Protein AF-A0A914G9T8-F1 (afdb_monomer)

Secondary structure (DSSP, 8-state):
---------B-SS----------------------------------HHHHHHT----SPP----HHHHHTSTTEEEEEEE--TT-SS-EEEEEETTSEEEEEEEEE-TTS-EEEEEEEEEE-B------

Solvent-accessible surface area (backbone atoms only — not comparable to full-atom values): 8904 Å² total; per-residue (Å²): 138,80,82,79,78,80,79,83,76,52,61,78,75,94,70,87,85,76,93,69,86,79,74,91,72,89,75,81,81,82,80,86,82,90,75,93,77,80,92,72,94,63,94,72,73,54,49,50,60,29,70,65,63,72,51,82,71,86,68,88,58,97,48,77,55,72,66,60,53,68,68,34,87,50,40,68,46,75,49,77,45,83,49,90,93,52,96,62,59,51,36,35,41,29,24,73,82,39,34,34,28,40,46,49,76,49,78,43,97,86,73,48,78,47,76,43,61,42,82,66,48,58,60,52,78,81,70,82,78,130

pLDDT: mean 70.08, std 25.5, range [26.89, 97.19]

Mean predicted aligned error: 13.64 Å

Foldseek 3Di:
DDDPPDQDWDLPDDDDDDDDDDDDDDDDDPDDDDDDDDDDPDPDALCLLCVQQVPPPPDGDPHDDPVVSQPDPQWPDKDWADDPPDPGIWIWTQGPQQWIWTWDWDQDPVRDIGIHTDTSGGTDGPPPDD

Structure (mmCIF, N/CA/C/O backbone):
data_AF-A0A914G9T8-F1
#
_entry.id   AF-A0A914G9T8-F1
#
loop_
_atom_site.group_PDB
_atom_site.id
_atom_site.type_symbol
_atom_site.label_atom_id
_atom_site.label_alt_id
_atom_site.label_comp_id
_atom_site.label_asym_id
_atom_site.label_entity_id
_atom_site.label_seq_id
_atom_site.pdbx_PDB_ins_code
_atom_site.Cartn_x
_atom_site.Cartn_y
_atom_site.Cartn_z
_atom_site.occupancy
_atom_site.B_iso_or_equiv
_atom_site.auth_seq_id
_atom_site.auth_comp_id
_atom_site.auth_asym_id
_atom_site.auth_atom_id
_atom_site.pdbx_PDB_model_num
ATOM 1 N N . MET A 1 1 ? -31.809 4.576 21.817 1.00 34.84 1 MET A N 1
ATOM 2 C CA . MET A 1 1 ? -30.609 5.430 21.787 1.00 34.84 1 MET A CA 1
ATOM 3 C C . MET A 1 1 ? -29.511 4.586 22.386 1.00 34.84 1 MET A C 1
ATOM 5 O O . MET A 1 1 ? -29.592 4.309 23.570 1.00 34.84 1 MET A O 1
ATOM 9 N N . ALA A 1 2 ? -28.644 4.023 21.549 1.00 34.41 2 ALA A N 1
ATOM 10 C CA . ALA A 1 2 ? -27.467 3.301 22.011 1.00 34.41 2 ALA A CA 1
ATOM 11 C C . ALA A 1 2 ? -26.293 4.258 21.827 1.00 34.41 2 ALA A C 1
ATOM 13 O O . ALA A 1 2 ? -26.093 4.760 20.718 1.00 34.41 2 ALA A O 1
ATOM 14 N N . ASP A 1 3 ? -25.630 4.569 22.934 1.00 33.78 3 ASP A N 1
ATOM 15 C CA . ASP A 1 3 ? -24.406 5.351 22.976 1.00 33.78 3 ASP A CA 1
ATOM 16 C C . ASP A 1 3 ? -23.347 4.648 22.123 1.00 33.78 3 ASP A C 1
ATOM 18 O O . ASP A 1 3 ? -23.099 3.451 22.266 1.00 33.78 3 ASP A O 1
ATOM 22 N N . VAL A 1 4 ? -22.788 5.379 21.161 1.00 32.81 4 VAL A N 1
ATOM 23 C CA . VAL A 1 4 ? -21.676 4.901 20.343 1.00 32.81 4 VAL A CA 1
ATOM 24 C C . VAL A 1 4 ? -20.439 5.059 21.214 1.00 32.81 4 VAL A C 1
ATOM 26 O O . VAL A 1 4 ? -19.898 6.157 21.316 1.00 32.81 4 VAL A O 1
ATOM 29 N N . GLU A 1 5 ? -20.055 3.994 21.916 1.00 34.38 5 GLU A N 1
ATOM 30 C CA . GLU A 1 5 ? -18.794 3.955 22.651 1.00 34.38 5 GLU A CA 1
ATOM 31 C C . GLU A 1 5 ? -17.645 4.163 21.658 1.00 34.38 5 GLU A C 1
ATOM 33 O O . GLU A 1 5 ? -17.466 3.425 20.686 1.00 34.38 5 GLU A O 1
ATOM 38 N N . GLU A 1 6 ? -16.914 5.248 21.875 1.00 33.12 6 GLU A N 1
ATOM 39 C CA . GLU A 1 6 ? -15.742 5.652 21.118 1.00 33.12 6 GLU A CA 1
ATOM 40 C C . GLU A 1 6 ? -14.619 4.637 21.384 1.00 33.12 6 GLU A C 1
ATOM 42 O O . GLU A 1 6 ? -13.954 4.670 22.417 1.00 33.12 6 GLU A O 1
ATOM 47 N N . ILE A 1 7 ? -14.433 3.677 20.472 1.00 33.31 7 ILE A N 1
ATOM 48 C CA . ILE A 1 7 ? -13.321 2.722 20.545 1.00 33.31 7 ILE A CA 1
ATOM 49 C C . ILE A 1 7 ? -12.048 3.450 20.098 1.00 33.31 7 ILE A C 1
ATOM 51 O O . ILE A 1 7 ? -11.796 3.618 18.904 1.00 33.31 7 ILE A O 1
ATOM 55 N N . CYS A 1 8 ? -11.231 3.874 21.062 1.00 27.53 8 CYS A N 1
ATOM 56 C CA . CYS A 1 8 ? -9.873 4.357 20.819 1.00 27.53 8 CYS A CA 1
ATOM 57 C C . CYS A 1 8 ? -8.977 3.187 20.377 1.00 27.53 8 CYS A C 1
ATOM 59 O O . CYS A 1 8 ? -8.480 2.426 21.205 1.00 27.53 8 CYS A O 1
ATOM 61 N N . ALA A 1 9 ? -8.760 3.032 19.069 1.00 27.94 9 ALA A N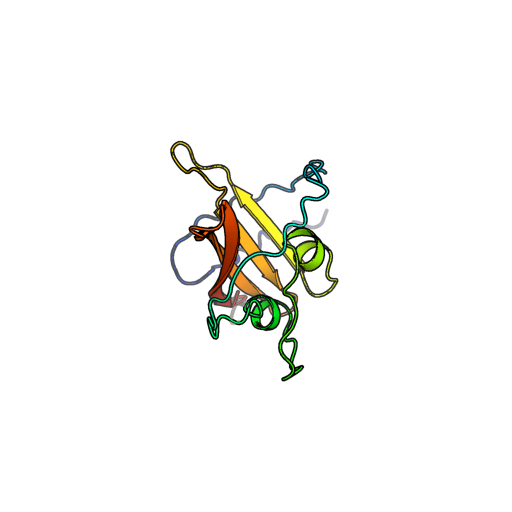 1
ATOM 62 C CA . ALA A 1 9 ? -7.708 2.162 18.549 1.00 27.94 9 ALA A CA 1
ATOM 63 C C . ALA A 1 9 ? -6.351 2.870 18.703 1.00 27.94 9 ALA A C 1
ATOM 65 O O . ALA A 1 9 ? -6.167 3.975 18.197 1.00 27.94 9 ALA A O 1
ATOM 66 N N . VAL A 1 10 ? -5.405 2.247 19.404 1.00 33.91 10 VAL A N 1
ATOM 67 C CA . VAL A 1 10 ? -4.029 2.744 19.532 1.00 33.91 10 VAL A CA 1
ATOM 68 C C . VAL A 1 10 ? -3.165 1.953 18.555 1.00 33.91 10 VAL A C 1
ATOM 70 O O . VAL A 1 10 ? -3.045 0.735 18.672 1.00 33.91 10 VAL A O 1
ATOM 73 N N . VAL A 1 11 ? -2.585 2.635 17.568 1.00 35.53 11 VAL A N 1
ATOM 74 C CA . VAL A 1 11 ? -1.420 2.112 16.847 1.00 35.53 11 VAL A CA 1
ATOM 75 C C . VAL A 1 11 ? -0.235 2.407 17.760 1.00 35.53 11 VAL A C 1
ATOM 77 O O . VAL A 1 11 ? 0.045 3.575 18.034 1.00 35.53 11 VAL A O 1
ATOM 80 N N . GLU A 1 12 ? 0.382 1.371 18.335 1.00 33.34 12 GLU A N 1
ATOM 81 C CA . GLU A 1 12 ? 1.626 1.561 19.079 1.00 33.34 12 GLU A CA 1
ATOM 82 C C . GLU A 1 12 ? 2.667 2.131 18.104 1.00 33.34 12 GLU A C 1
ATOM 84 O O . GLU A 1 12 ? 2.931 1.546 17.059 1.00 33.34 12 GLU A O 1
ATOM 89 N N . GLU A 1 13 ? 3.194 3.299 18.471 1.00 36.50 13 GLU A N 1
ATOM 90 C CA . GLU A 1 13 ? 4.039 4.234 17.713 1.00 36.50 13 GLU A CA 1
ATOM 91 C C . GLU A 1 13 ? 3.290 5.382 17.003 1.00 36.50 13 GLU A C 1
ATOM 93 O O . GLU A 1 13 ? 2.706 5.279 15.925 1.00 36.50 13 GLU A O 1
ATOM 98 N N . GLU A 1 14 ? 3.333 6.518 17.706 1.00 35.97 14 GLU A N 1
ATOM 99 C CA . GLU A 1 14 ? 2.766 7.838 17.440 1.00 35.97 14 GLU A CA 1
ATOM 100 C C . GLU A 1 14 ? 2.462 8.168 15.970 1.00 35.97 14 GLU A C 1
ATOM 102 O O . GLU A 1 14 ? 3.275 8.738 15.243 1.00 35.97 14 GLU A O 1
ATOM 107 N N . SER A 1 15 ? 1.218 7.946 15.542 1.00 32.47 15 SER A N 1
ATOM 108 C CA . SER A 1 15 ? 0.631 8.806 14.515 1.00 32.47 15 SER A CA 1
ATOM 109 C C . SER A 1 15 ? -0.888 8.942 14.640 1.00 32.47 15 SER A C 1
ATOM 111 O O . SER A 1 15 ? -1.665 7.997 14.624 1.00 32.47 15 SER A O 1
ATOM 113 N N . PHE A 1 16 ? -1.254 10.207 14.805 1.00 31.11 16 PHE A N 1
ATOM 114 C CA . PHE A 1 16 ? -2.558 10.848 14.880 1.00 31.11 16 PHE A CA 1
ATOM 115 C C . PHE A 1 16 ? -3.635 10.231 13.957 1.00 31.11 16 PHE A C 1
ATOM 117 O O . PHE A 1 16 ? -3.558 10.337 12.733 1.00 31.11 16 PHE A O 1
ATOM 124 N N . LEU A 1 17 ? -4.676 9.640 14.555 1.00 30.52 17 LEU A N 1
ATOM 125 C CA . LEU A 1 17 ? -5.905 9.234 13.867 1.00 30.52 17 LEU A CA 1
ATOM 126 C C . LEU A 1 17 ? -6.732 10.478 13.510 1.00 30.52 17 LEU A C 1
ATOM 128 O O . LEU A 1 17 ? -7.395 11.061 14.368 1.00 30.52 17 LEU A O 1
ATOM 132 N N . VAL A 1 18 ? -6.746 10.870 12.234 1.00 30.75 18 VAL A N 1
ATOM 133 C CA . VAL A 1 18 ? -7.827 11.711 11.699 1.00 30.75 18 VAL A CA 1
ATOM 134 C C . VAL A 1 18 ? -8.863 10.790 11.078 1.00 30.75 18 VAL A C 1
ATOM 136 O O . VAL A 1 18 ? -8.692 10.290 9.969 1.00 30.75 18 VAL A O 1
ATOM 139 N N . ASN A 1 19 ? -9.969 10.599 11.795 1.00 35.66 19 ASN A N 1
ATOM 140 C CA . ASN A 1 19 ? -11.199 10.067 11.226 1.00 35.66 19 ASN A CA 1
ATOM 141 C C . ASN A 1 19 ? -11.693 11.021 10.132 1.00 35.66 19 ASN A C 1
ATOM 143 O O . ASN A 1 19 ? -12.293 12.058 10.423 1.00 35.66 19 ASN A O 1
ATOM 147 N N . LYS A 1 20 ? -11.470 10.672 8.862 1.00 30.42 20 LYS A N 1
ATOM 148 C CA . LYS A 1 20 ? -12.253 11.235 7.764 1.00 30.42 20 LYS A CA 1
ATOM 149 C C . LYS A 1 20 ? -12.422 10.226 6.634 1.00 30.42 20 LYS A C 1
ATOM 151 O O . LYS A 1 20 ? -11.490 9.920 5.900 1.00 30.42 20 LYS A O 1
ATOM 156 N N . THR A 1 21 ? -13.654 9.743 6.513 1.00 32.59 21 THR A N 1
ATOM 157 C CA . THR A 1 21 ? -14.219 9.084 5.336 1.00 32.59 21 THR A CA 1
ATOM 158 C C . THR A 1 21 ? -13.868 9.883 4.082 1.00 32.59 21 THR A C 1
ATOM 160 O O . THR A 1 21 ? -14.233 11.057 3.990 1.00 32.59 21 THR A O 1
ATOM 163 N N . ILE A 1 22 ? -13.178 9.274 3.116 1.00 31.62 22 ILE A N 1
ATOM 164 C CA . ILE A 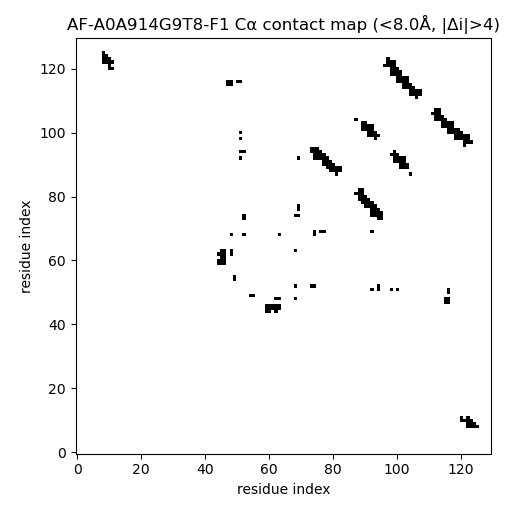1 22 ? -13.050 9.856 1.778 1.00 31.62 22 ILE A CA 1
ATOM 165 C C . ILE A 1 22 ? -14.210 9.327 0.935 1.00 31.62 22 ILE A C 1
ATOM 167 O O . ILE A 1 22 ? -14.249 8.166 0.530 1.00 31.62 22 ILE A O 1
ATOM 171 N N . GLU A 1 23 ? -15.181 10.214 0.717 1.00 31.44 23 GLU A N 1
ATOM 172 C CA . GLU A 1 23 ? -16.079 10.169 -0.431 1.00 31.44 23 GLU A CA 1
ATOM 173 C C . GLU A 1 23 ? -15.243 10.113 -1.716 1.00 31.44 23 GLU A C 1
ATOM 175 O O . GLU A 1 23 ? -14.252 10.829 -1.837 1.00 31.44 23 GLU A O 1
ATOM 180 N N . LYS A 1 24 ? -15.649 9.236 -2.644 1.00 33.62 24 LYS A N 1
ATOM 181 C CA . LYS A 1 24 ? -15.131 9.070 -4.012 1.00 33.62 24 LYS A CA 1
ATOM 182 C C . LYS A 1 24 ? -14.336 10.278 -4.529 1.00 33.62 24 LYS A C 1
ATOM 184 O O . LYS A 1 24 ? -14.928 11.288 -4.899 1.00 33.62 24 LYS A O 1
ATOM 189 N N . CYS A 1 25 ? -13.024 10.113 -4.661 1.00 26.89 25 CYS A N 1
ATOM 190 C CA . CYS A 1 25 ? -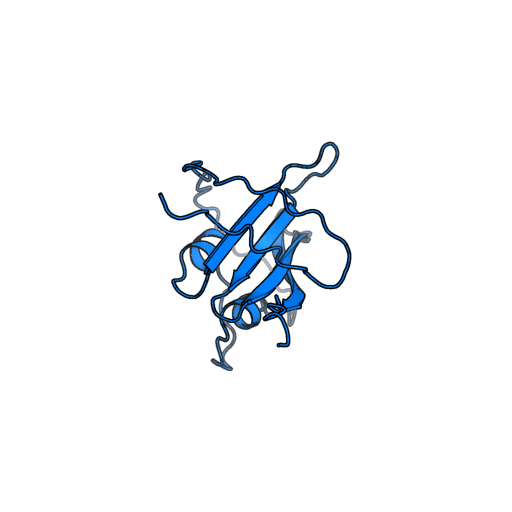12.215 10.959 -5.527 1.00 26.89 25 CYS A CA 1
ATOM 191 C C . CYS A 1 25 ? -11.725 10.110 -6.696 1.00 26.89 25 CYS A C 1
ATOM 193 O O . CYS A 1 25 ? -11.052 9.099 -6.500 1.00 26.89 25 CYS A O 1
ATOM 195 N N . ASP A 1 26 ? -12.114 10.524 -7.901 1.00 31.23 26 ASP A N 1
ATOM 196 C CA . ASP A 1 26 ? -11.678 9.956 -9.170 1.00 31.23 26 ASP A CA 1
ATOM 197 C C . ASP A 1 26 ? -10.149 10.051 -9.274 1.00 31.23 26 ASP A C 1
ATOM 199 O O . ASP A 1 26 ? -9.584 11.126 -9.484 1.00 31.23 26 ASP A O 1
ATOM 203 N N . ILE A 1 27 ? -9.462 8.922 -9.092 1.00 35.41 27 ILE A N 1
ATOM 204 C CA . ILE A 1 27 ? -8.020 8.838 -9.322 1.00 35.41 27 ILE A CA 1
ATOM 205 C C . ILE A 1 27 ? -7.820 8.708 -10.830 1.00 35.41 27 ILE A C 1
ATOM 207 O O . ILE A 1 27 ? -8.228 7.721 -11.447 1.00 35.41 27 ILE A O 1
ATOM 211 N N . LEU A 1 28 ? -7.214 9.744 -11.412 1.00 30.08 28 LEU A N 1
ATOM 212 C CA . LEU A 1 28 ? -6.834 9.829 -12.817 1.00 30.08 28 LEU A CA 1
ATOM 213 C C . LEU A 1 28 ? -6.114 8.547 -13.251 1.00 30.08 28 LEU A C 1
ATOM 215 O O . LEU A 1 28 ? -5.022 8.232 -12.782 1.00 30.08 28 LEU A O 1
ATOM 219 N N . SER A 1 29 ? -6.741 7.826 -14.177 1.00 36.38 29 SER A N 1
ATOM 220 C CA . SER A 1 29 ? -6.070 6.810 -14.978 1.00 36.38 29 SER A CA 1
ATOM 221 C C . SER A 1 29 ? -5.149 7.535 -15.953 1.00 36.38 29 SER A C 1
ATOM 223 O O . SER A 1 29 ? -5.631 8.184 -16.879 1.00 36.38 29 SER A O 1
ATOM 225 N N . SER A 1 30 ? -3.834 7.462 -15.760 1.00 35.97 30 SER A N 1
ATOM 226 C CA . SER A 1 30 ? -2.913 7.719 -16.867 1.00 35.97 30 SER A CA 1
ATOM 227 C C . SER A 1 30 ? -2.703 6.404 -17.609 1.00 35.97 30 SER A C 1
ATOM 229 O O . SER A 1 30 ? -1.909 5.555 -17.202 1.00 35.97 30 SER A O 1
ATOM 231 N N . GLU A 1 31 ? -3.476 6.232 -18.674 1.00 40.00 31 GLU A N 1
ATOM 232 C CA . GLU A 1 31 ? -3.288 5.191 -19.673 1.00 40.00 31 GLU A CA 1
ATOM 233 C C . GLU A 1 31 ? -1.977 5.423 -20.453 1.00 40.00 31 GLU A C 1
ATOM 235 O O . GLU A 1 31 ? -1.729 6.515 -20.956 1.00 40.00 31 GLU A O 1
ATOM 240 N N . ASN A 1 32 ? -1.194 4.346 -20.573 1.00 47.75 32 ASN A N 1
ATOM 241 C CA . ASN A 1 32 ? -0.193 4.014 -21.596 1.00 47.75 32 ASN A CA 1
ATOM 242 C C . ASN A 1 32 ? 0.982 4.967 -21.898 1.00 47.75 32 ASN A C 1
ATOM 244 O O . ASN A 1 32 ? 0.829 6.009 -22.524 1.00 47.75 32 ASN A O 1
ATOM 248 N N . ALA A 1 33 ? 2.195 4.432 -21.724 1.00 36.56 33 ALA A N 1
ATOM 249 C CA . ALA A 1 33 ? 3.225 4.477 -22.764 1.00 36.56 33 ALA A CA 1
ATOM 250 C C . ALA A 1 33 ? 4.153 3.264 -22.607 1.00 36.56 33 ALA A C 1
ATOM 252 O O . ALA A 1 33 ? 4.958 3.192 -21.681 1.00 36.56 33 ALA A O 1
ATOM 253 N N . GLY A 1 34 ? 4.002 2.285 -23.499 1.00 45.19 34 GLY A N 1
ATOM 254 C CA . GLY A 1 34 ? 5.043 1.295 -23.725 1.00 45.19 34 GLY A CA 1
ATOM 255 C C . GLY A 1 34 ? 6.217 1.947 -24.449 1.00 45.19 34 GLY A C 1
ATOM 256 O O . GLY A 1 34 ? 6.007 2.651 -25.432 1.00 45.19 34 GLY A O 1
ATOM 257 N N . THR A 1 35 ? 7.427 1.661 -23.985 1.00 38.09 35 THR A N 1
ATOM 258 C CA . THR A 1 35 ? 8.652 1.681 -24.788 1.00 38.09 35 THR A CA 1
ATOM 259 C C . THR A 1 35 ? 9.593 0.642 -24.199 1.00 38.09 35 THR A C 1
ATOM 261 O O . THR A 1 35 ? 10.008 0.738 -23.044 1.00 38.09 35 THR A O 1
ATOM 264 N N . GLU A 1 36 ? 9.843 -0.384 -25.000 1.00 67.00 36 GLU A N 1
ATOM 265 C CA . GLU A 1 36 ? 10.928 -1.342 -24.850 1.00 67.00 36 GLU A CA 1
ATOM 266 C C . GLU A 1 36 ? 12.249 -0.577 -24.977 1.00 67.00 36 GLU A C 1
ATOM 268 O O . GLU A 1 36 ? 12.465 0.035 -26.013 1.00 67.00 36 GLU A O 1
ATOM 273 N N . ASP A 1 37 ? 13.103 -0.590 -23.950 1.00 43.62 37 ASP A N 1
ATOM 274 C CA . ASP A 1 37 ? 14.528 -0.266 -24.080 1.00 43.62 37 ASP A CA 1
ATOM 275 C C . ASP A 1 37 ? 15.310 -0.775 -22.853 1.00 43.62 37 ASP A C 1
ATOM 277 O O . ASP A 1 37 ? 15.153 -0.277 -21.742 1.00 43.62 37 ASP A O 1
ATOM 281 N N . GLY A 1 38 ? 16.175 -1.768 -23.092 1.00 40.12 38 GLY A N 1
ATOM 282 C CA . GLY A 1 38 ? 17.499 -1.874 -22.465 1.00 40.12 38 GLY A CA 1
ATOM 283 C C . GLY A 1 38 ? 17.612 -2.350 -21.013 1.00 40.12 38 GLY A C 1
ATOM 284 O O . GLY A 1 38 ? 17.639 -1.541 -20.096 1.00 40.12 38 GLY A O 1
ATOM 285 N N . ASP A 1 39 ? 17.807 -3.664 -20.862 1.00 46.31 39 ASP A N 1
ATOM 286 C CA . ASP A 1 39 ? 18.684 -4.346 -19.889 1.00 46.31 39 ASP A CA 1
ATOM 287 C C . ASP A 1 39 ? 19.166 -3.525 -18.675 1.00 46.31 39 ASP A C 1
ATOM 289 O O . ASP A 1 39 ? 20.234 -2.909 -18.685 1.00 46.31 39 ASP A O 1
ATOM 293 N N . ILE A 1 40 ? 18.395 -3.609 -17.591 1.00 41.47 40 ILE A N 1
ATOM 294 C CA . ILE A 1 40 ? 18.963 -3.658 -16.249 1.00 41.47 40 ILE A CA 1
ATOM 295 C C . ILE A 1 40 ? 18.391 -4.922 -15.621 1.00 41.47 40 ILE A C 1
ATOM 297 O O . ILE A 1 40 ? 17.196 -5.017 -15.339 1.00 41.47 40 ILE A O 1
ATOM 301 N N . ASN A 1 41 ? 19.253 -5.923 -15.492 1.00 38.97 41 ASN A N 1
ATOM 302 C CA . ASN A 1 41 ? 19.044 -7.146 -14.732 1.00 38.97 41 ASN A CA 1
ATOM 303 C C . ASN A 1 41 ? 18.989 -6.790 -13.236 1.00 38.97 41 ASN A C 1
ATOM 305 O O . ASN A 1 41 ? 19.887 -7.099 -12.457 1.00 38.97 41 ASN A O 1
ATOM 309 N N . ASP A 1 42 ? 17.972 -6.026 -12.870 1.00 43.97 42 ASP A N 1
ATOM 310 C CA . ASP A 1 42 ? 17.713 -5.617 -11.512 1.00 43.97 42 ASP A CA 1
ATOM 311 C C . ASP A 1 42 ? 16.741 -6.637 -10.915 1.00 43.97 42 ASP A C 1
ATOM 313 O O . ASP A 1 42 ? 15.565 -6.675 -11.276 1.00 43.97 42 ASP A O 1
ATOM 317 N N . ASP A 1 43 ? 17.234 -7.453 -9.981 1.00 49.59 43 ASP A N 1
ATOM 318 C CA . ASP A 1 43 ? 16.485 -8.404 -9.139 1.00 49.59 43 ASP A CA 1
ATOM 319 C C . ASP A 1 43 ? 15.438 -7.711 -8.221 1.00 49.59 43 ASP A C 1
ATOM 321 O O . ASP A 1 43 ? 15.141 -8.160 -7.110 1.00 49.59 43 ASP A O 1
ATOM 325 N N . TYR A 1 44 ? 14.870 -6.575 -8.633 1.00 56.38 44 TYR A N 1
ATOM 326 C CA . TYR A 1 44 ? 13.804 -5.900 -7.912 1.00 56.38 44 TYR A CA 1
ATOM 327 C C . TYR A 1 44 ? 12.481 -6.613 -8.176 1.00 56.38 44 TYR A C 1
ATOM 329 O O . TYR A 1 44 ? 11.905 -6.550 -9.262 1.00 56.38 44 TYR A O 1
ATOM 337 N N . THR A 1 45 ? 11.959 -7.268 -7.143 1.00 61.41 45 THR A N 1
ATOM 338 C CA . THR A 1 45 ? 10.583 -7.760 -7.156 1.00 61.41 45 THR A CA 1
ATOM 339 C C . THR A 1 45 ? 9.638 -6.609 -6.814 1.00 61.41 45 THR A C 1
ATOM 341 O O . THR A 1 45 ? 9.814 -5.900 -5.823 1.00 61.41 45 THR A O 1
ATOM 344 N N . TYR A 1 46 ? 8.593 -6.422 -7.621 1.00 77.81 46 TYR A N 1
ATOM 345 C CA . TYR A 1 46 ? 7.525 -5.450 -7.352 1.00 77.81 46 TYR A CA 1
ATOM 346 C C . TYR A 1 46 ? 6.434 -6.046 -6.450 1.00 77.81 46 TYR A C 1
ATOM 348 O O . TYR A 1 46 ? 5.271 -5.661 -6.528 1.00 77.81 46 TYR A O 1
ATOM 356 N N . ASP A 1 47 ? 6.814 -6.993 -5.590 1.00 84.75 47 ASP A N 1
ATOM 357 C CA . ASP A 1 47 ? 5.917 -7.883 -4.848 1.00 84.75 47 ASP A CA 1
ATOM 358 C C . ASP A 1 47 ? 5.670 -7.438 -3.403 1.00 84.75 47 ASP A C 1
ATOM 360 O O . ASP A 1 47 ? 5.042 -8.158 -2.633 1.00 84.75 47 ASP A O 1
ATOM 364 N N . CYS A 1 48 ? 6.097 -6.234 -3.009 1.00 86.69 48 CYS A N 1
ATOM 365 C CA . CYS A 1 48 ? 5.853 -5.726 -1.651 1.00 86.69 48 CYS A CA 1
ATOM 366 C C . CYS A 1 48 ? 4.354 -5.654 -1.282 1.00 86.69 48 CYS A C 1
ATOM 368 O O . CYS A 1 48 ? 4.004 -5.705 -0.104 1.00 86.69 48 CYS A O 1
ATOM 370 N N . TRP A 1 49 ? 3.461 -5.614 -2.278 1.00 91.19 49 TRP A N 1
ATOM 371 C CA . TRP A 1 49 ? 2.012 -5.702 -2.089 1.00 91.19 49 TRP A CA 1
ATOM 372 C C . TRP A 1 49 ? 1.547 -7.070 -1.570 1.00 91.19 49 TRP A C 1
ATOM 374 O O . TRP A 1 49 ? 0.503 -7.143 -0.921 1.00 91.19 49 TRP A O 1
ATOM 384 N N . LYS A 1 50 ? 2.303 -8.149 -1.813 1.00 91.69 50 LYS A N 1
ATOM 385 C CA . LYS A 1 50 ? 1.958 -9.497 -1.340 1.00 91.69 50 LYS A CA 1
ATOM 386 C C . LYS A 1 50 ? 1.881 -9.550 0.178 1.00 91.69 50 LYS A C 1
ATOM 388 O O . LYS A 1 50 ? 0.963 -10.155 0.716 1.00 91.69 50 LYS A O 1
ATOM 393 N N . CYS A 1 51 ? 2.770 -8.828 0.861 1.00 90.69 51 CYS A N 1
ATOM 394 C CA . CYS A 1 51 ? 2.739 -8.698 2.315 1.00 90.69 51 CYS A CA 1
ATOM 395 C C . CYS A 1 51 ? 1.454 -8.024 2.806 1.00 90.69 51 CYS A C 1
ATOM 397 O O . CYS A 1 51 ? 0.893 -8.461 3.800 1.00 90.69 51 CYS A O 1
ATOM 399 N N . ILE A 1 52 ? 0.954 -7.003 2.101 1.00 93.12 52 ILE A N 1
ATOM 400 C CA . ILE A 1 52 ? -0.293 -6.312 2.474 1.00 93.12 52 ILE A CA 1
ATOM 401 C C . ILE A 1 52 ? -1.484 -7.279 2.393 1.00 93.12 52 ILE A C 1
ATOM 403 O O . ILE A 1 52 ? -2.381 -7.251 3.236 1.00 93.12 52 ILE A O 1
ATOM 407 N N . LEU A 1 53 ? -1.491 -8.128 1.363 1.00 95.88 53 LEU A N 1
ATOM 408 C CA . LEU A 1 53 ? -2.613 -8.996 1.014 1.00 95.88 53 LEU A CA 1
ATOM 409 C C . LEU A 1 53 ? -2.486 -10.438 1.539 1.00 95.88 53 LEU A C 1
ATOM 411 O O . LEU A 1 53 ? -3.383 -11.241 1.272 1.00 95.88 53 LEU A O 1
ATOM 415 N N . HIS A 1 54 ? -1.398 -10.762 2.247 1.00 94.69 54 HIS A N 1
ATOM 416 C CA . HIS A 1 54 ? -0.998 -12.133 2.615 1.00 94.69 54 HIS A CA 1
ATOM 417 C C . HIS A 1 54 ? -1.092 -13.072 1.403 1.00 94.69 54 HIS A C 1
ATOM 419 O O . HIS A 1 54 ? -1.792 -14.083 1.415 1.00 94.69 54 HIS A O 1
ATOM 425 N N . ASP A 1 55 ? -0.474 -12.659 0.297 1.00 92.62 55 ASP A N 1
ATOM 426 C CA . ASP A 1 55 ? -0.392 -13.464 -0.920 1.00 92.62 55 ASP A CA 1
ATOM 427 C C . ASP A 1 55 ? 0.860 -14.349 -0.864 1.00 92.62 55 ASP A C 1
ATOM 429 O O . ASP A 1 55 ? 1.985 -13.869 -1.016 1.00 92.62 55 ASP A O 1
ATOM 433 N N . ASP A 1 56 ? 0.645 -15.639 -0.612 1.00 90.00 56 ASP A N 1
ATOM 434 C CA . ASP A 1 56 ? 1.707 -16.634 -0.441 1.00 90.00 56 ASP A CA 1
ATOM 435 C C . ASP A 1 56 ? 2.217 -17.216 -1.774 1.00 90.00 56 ASP A C 1
ATOM 437 O O . ASP A 1 56 ? 3.000 -18.170 -1.757 1.00 90.00 56 ASP A O 1
ATOM 441 N N . ASP A 1 57 ? 1.786 -16.697 -2.936 1.00 88.69 57 ASP A N 1
ATOM 442 C CA . ASP A 1 57 ? 2.299 -17.166 -4.226 1.00 88.69 57 ASP A CA 1
ATOM 443 C C . ASP A 1 57 ? 3.810 -16.868 -4.335 1.00 88.69 57 ASP A C 1
ATOM 445 O O . ASP A 1 57 ? 4.221 -15.697 -4.385 1.00 88.69 57 ASP A O 1
ATOM 449 N N . PRO A 1 58 ? 4.670 -17.904 -4.404 1.00 81.44 58 PRO A N 1
ATOM 450 C CA . PRO A 1 58 ? 6.113 -17.713 -4.473 1.00 81.44 58 PRO A CA 1
ATOM 451 C C . PRO A 1 58 ? 6.578 -17.194 -5.840 1.00 81.44 58 PRO A C 1
ATOM 453 O O . PRO A 1 58 ? 7.741 -16.816 -5.979 1.00 81.44 58 PRO A O 1
ATOM 456 N N . ASN A 1 59 ? 5.715 -17.191 -6.861 1.00 84.25 59 ASN A N 1
ATOM 457 C CA . ASN A 1 59 ? 6.082 -16.753 -8.201 1.00 84.25 59 ASN A CA 1
ATOM 458 C C . ASN A 1 59 ? 6.136 -15.219 -8.277 1.00 84.25 59 ASN A C 1
ATOM 460 O O . ASN A 1 59 ? 5.165 -14.566 -7.885 1.00 84.25 59 ASN A O 1
ATOM 464 N N . PRO A 1 60 ? 7.218 -14.624 -8.811 1.00 80.56 60 PRO A N 1
ATOM 465 C CA . PRO A 1 60 ? 7.302 -13.181 -9.013 1.00 80.56 60 PRO A CA 1
ATOM 466 C C . PRO A 1 60 ? 6.123 -12.655 -9.836 1.00 80.56 60 PRO A C 1
ATOM 468 O O . PRO A 1 60 ? 5.777 -13.240 -10.865 1.00 80.56 60 PRO A O 1
ATOM 471 N N . SER A 1 61 ? 5.515 -11.548 -9.408 1.00 81.50 61 SER A N 1
ATOM 472 C CA . SER A 1 61 ? 4.476 -10.881 -10.198 1.00 81.50 61 SER A CA 1
ATOM 473 C C . SER A 1 61 ? 5.036 -9.716 -11.016 1.00 81.50 61 SER A C 1
ATOM 475 O O . SER A 1 61 ? 6.133 -9.215 -10.774 1.00 81.50 61 SER A O 1
ATOM 477 N N . THR A 1 62 ? 4.239 -9.217 -11.962 1.00 80.06 62 THR A N 1
ATOM 478 C CA . THR A 1 62 ? 4.514 -7.961 -12.681 1.00 80.06 62 THR A CA 1
ATOM 479 C C . THR A 1 62 ? 4.242 -6.707 -11.834 1.00 80.06 62 THR A C 1
ATOM 481 O O . THR A 1 62 ? 4.278 -5.594 -12.356 1.00 80.06 62 THR A O 1
ATOM 484 N N . GLY A 1 63 ? 3.951 -6.874 -10.541 1.00 85.12 63 GLY A N 1
ATOM 485 C CA . GLY A 1 63 ? 3.446 -5.835 -9.652 1.00 85.12 63 GLY A CA 1
ATOM 486 C C . GLY A 1 63 ? 1.927 -5.673 -9.735 1.00 85.12 63 GLY A C 1
ATOM 487 O O . GLY A 1 63 ? 1.259 -6.256 -10.590 1.00 85.12 63 GLY A O 1
ATOM 488 N N . ARG A 1 64 ? 1.388 -4.856 -8.827 1.00 89.56 64 ARG A N 1
ATOM 489 C CA . ARG A 1 64 ? -0.000 -4.378 -8.839 1.00 89.56 64 ARG A CA 1
ATOM 490 C C . ARG A 1 64 ? -0.020 -2.869 -8.659 1.00 89.56 64 ARG A C 1
ATOM 492 O O . ARG A 1 64 ? 0.810 -2.311 -7.940 1.00 89.56 64 ARG A O 1
ATOM 499 N N . SER A 1 65 ? -0.977 -2.210 -9.295 1.00 90.38 65 SER A N 1
ATOM 500 C CA . SER A 1 65 ? -1.250 -0.799 -9.055 1.00 90.38 65 SER A CA 1
ATOM 501 C C . SER A 1 65 ? -1.857 -0.588 -7.666 1.00 90.38 65 SER A C 1
ATOM 503 O O . SER A 1 65 ? -2.513 -1.464 -7.101 1.00 90.38 65 SER A O 1
ATOM 505 N N . ILE A 1 66 ? -1.691 0.619 -7.123 1.00 90.06 66 ILE A N 1
ATOM 506 C CA . ILE A 1 66 ? -2.293 1.002 -5.837 1.00 90.06 66 ILE A CA 1
ATOM 507 C C . ILE A 1 66 ? -3.818 0.881 -5.880 1.00 90.06 66 ILE A C 1
ATOM 509 O O . ILE A 1 66 ? -4.416 0.457 -4.897 1.00 90.06 66 ILE A O 1
ATOM 513 N N . ASN A 1 67 ? -4.441 1.189 -7.021 1.00 89.25 67 ASN A N 1
ATOM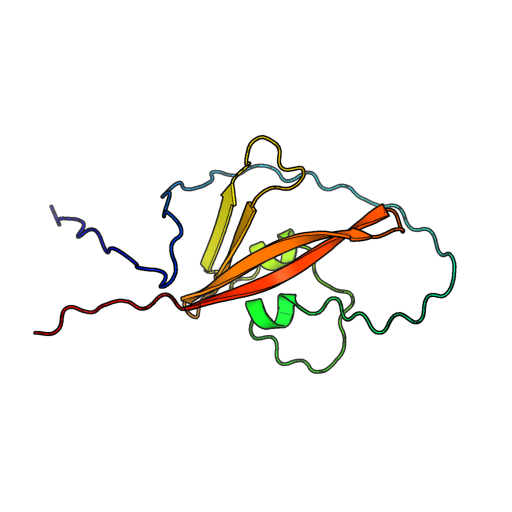 514 C CA . ASN A 1 67 ? -5.887 1.061 -7.195 1.00 89.25 67 ASN A CA 1
ATOM 515 C C . ASN A 1 67 ? -6.347 -0.402 -7.135 1.00 89.25 67 ASN A C 1
ATOM 517 O O . ASN A 1 67 ? -7.367 -0.689 -6.517 1.00 89.25 67 ASN A O 1
ATOM 521 N N . GLU A 1 68 ? -5.594 -1.329 -7.734 1.00 91.38 68 GLU A N 1
ATOM 522 C CA . GLU A 1 68 ? -5.893 -2.765 -7.645 1.00 91.38 68 GLU A CA 1
ATOM 523 C C . GLU A 1 68 ? -5.743 -3.288 -6.219 1.00 91.38 68 GLU A C 1
ATOM 525 O O . GLU A 1 68 ? -6.559 -4.092 -5.777 1.00 91.38 68 GLU A O 1
ATOM 530 N N . ILE A 1 69 ? -4.729 -2.817 -5.488 1.00 92.69 69 ILE A N 1
ATOM 531 C CA . ILE A 1 69 ? -4.546 -3.168 -4.076 1.00 92.69 69 ILE A CA 1
ATOM 532 C C . ILE A 1 69 ? -5.710 -2.606 -3.257 1.00 92.69 69 ILE A C 1
ATOM 534 O O . ILE A 1 69 ? -6.350 -3.354 -2.532 1.00 92.69 69 ILE A O 1
ATOM 538 N N . ALA A 1 70 ? -6.042 -1.322 -3.415 1.00 92.56 70 ALA A N 1
ATOM 539 C CA . ALA A 1 70 ? -7.117 -0.661 -2.676 1.00 92.56 70 ALA A CA 1
ATOM 540 C C . ALA A 1 70 ? -8.508 -1.254 -2.937 1.00 92.56 70 ALA A C 1
ATOM 542 O O . ALA A 1 70 ? -9.369 -1.196 -2.061 1.00 92.56 70 ALA A O 1
ATOM 543 N N . ALA A 1 71 ? -8.731 -1.809 -4.129 1.00 92.81 71 ALA A N 1
ATOM 544 C CA . ALA A 1 71 ? -9.971 -2.485 -4.492 1.00 92.81 71 ALA A CA 1
ATOM 545 C C . ALA A 1 71 ? -10.023 -3.960 -4.045 1.00 92.81 71 ALA A C 1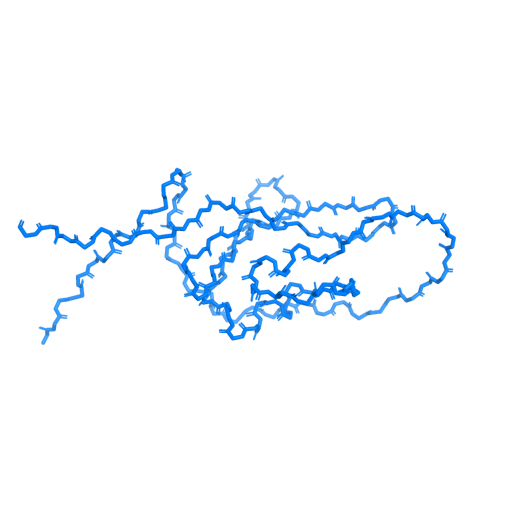
ATOM 547 O O . ALA A 1 71 ? -11.074 -4.592 -4.178 1.00 92.81 71 ALA A O 1
ATOM 548 N N . ASP A 1 72 ? -8.921 -4.529 -3.544 1.00 96.75 72 ASP A N 1
ATOM 549 C CA . ASP A 1 72 ? -8.890 -5.909 -3.062 1.00 96.75 72 ASP A CA 1
ATOM 550 C C . ASP A 1 72 ? -9.743 -6.043 -1.792 1.00 96.75 72 ASP A C 1
ATOM 552 O O . ASP A 1 72 ? -9.635 -5.252 -0.857 1.00 96.75 72 ASP A O 1
ATOM 556 N N . TYR A 1 73 ? -10.589 -7.075 -1.733 1.00 95.94 73 TYR A N 1
ATOM 557 C CA . TYR A 1 73 ? -11.498 -7.305 -0.605 1.00 95.94 73 TYR A CA 1
ATOM 558 C C . TYR A 1 73 ? -10.769 -7.535 0.730 1.00 95.94 73 TYR A C 1
ATOM 560 O O . TYR A 1 73 ? -11.394 -7.456 1.787 1.00 95.94 73 TYR A O 1
ATOM 568 N N . ARG A 1 74 ? -9.464 -7.846 0.692 1.00 97.19 74 ARG A N 1
ATOM 569 C CA . ARG A 1 74 ? -8.601 -7.997 1.872 1.00 97.19 74 ARG A CA 1
ATOM 570 C C . ARG A 1 74 ? -8.126 -6.663 2.442 1.00 97.19 74 ARG A C 1
ATOM 572 O O . ARG A 1 74 ? -7.562 -6.644 3.536 1.00 97.19 74 ARG A O 1
ATOM 579 N N . ILE A 1 75 ? -8.368 -5.554 1.748 1.00 96.25 75 ILE A N 1
ATOM 580 C CA . ILE A 1 75 ? -8.165 -4.212 2.281 1.00 96.25 75 ILE A CA 1
ATOM 581 C C . ILE A 1 75 ? -9.414 -3.782 3.039 1.00 96.25 75 ILE A C 1
ATOM 583 O O . ILE A 1 75 ? -10.510 -3.682 2.494 1.00 96.25 75 ILE A O 1
ATOM 587 N N . ARG A 1 76 ? -9.228 -3.502 4.328 1.00 95.06 76 ARG A N 1
ATOM 588 C CA . ARG A 1 76 ? -10.274 -2.966 5.198 1.00 95.06 76 ARG A CA 1
ATOM 589 C C . ARG A 1 76 ? -10.455 -1.468 4.983 1.00 95.06 76 ARG A C 1
ATOM 591 O O . ARG A 1 76 ? -11.574 -0.968 5.045 1.00 95.06 76 ARG A O 1
ATOM 598 N N . GLY A 1 77 ? -9.354 -0.752 4.772 1.00 92.00 77 GLY A N 1
ATOM 599 C CA . GLY A 1 77 ? -9.375 0.691 4.597 1.00 92.00 77 GLY A CA 1
ATOM 600 C C . GLY A 1 77 ? -8.067 1.244 4.054 1.00 92.00 77 GLY A C 1
ATOM 601 O O . GLY A 1 77 ? -7.017 0.604 4.112 1.00 92.00 77 GLY A O 1
ATOM 602 N N . MET A 1 78 ? -8.160 2.462 3.534 1.00 93.12 78 MET A N 1
ATOM 603 C CA . MET A 1 78 ? -7.041 3.225 3.004 1.00 93.12 78 MET A CA 1
ATOM 604 C C . MET A 1 78 ? -7.149 4.662 3.509 1.00 93.12 78 MET A C 1
ATOM 606 O O . MET A 1 78 ? -8.219 5.269 3.429 1.00 93.12 78 MET A O 1
ATOM 610 N N . PHE A 1 79 ? -6.042 5.207 4.000 1.00 92.38 79 PHE A N 1
ATOM 611 C CA . PHE A 1 79 ? -5.942 6.590 4.448 1.00 92.38 79 PHE A CA 1
ATOM 612 C C . PHE A 1 79 ? -4.989 7.346 3.539 1.00 92.38 79 PHE A C 1
ATOM 614 O O . PHE A 1 79 ? -3.889 6.873 3.263 1.00 92.38 79 PHE A O 1
ATOM 621 N N . MET A 1 80 ? -5.406 8.526 3.090 1.00 91.62 80 MET A N 1
ATOM 622 C CA . MET A 1 80 ? -4.602 9.393 2.240 1.00 91.62 80 MET A CA 1
ATOM 623 C C . MET A 1 80 ? -4.575 10.800 2.827 1.00 91.62 80 MET A C 1
ATOM 625 O O . MET A 1 80 ? -5.624 11.366 3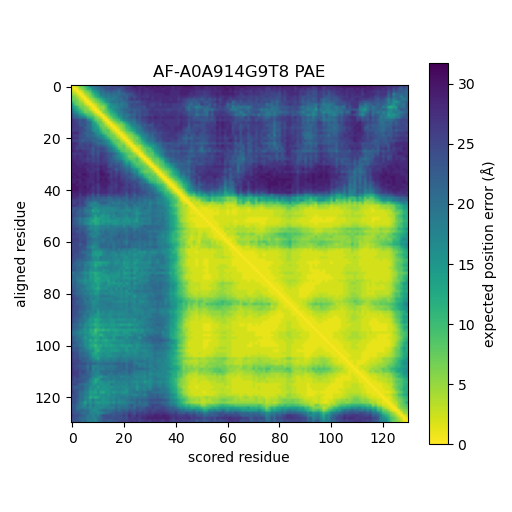.138 1.00 91.62 80 MET A O 1
ATOM 629 N N . ALA A 1 81 ? -3.381 11.368 2.955 1.00 89.62 81 ALA A N 1
ATOM 630 C CA . ALA A 1 81 ? -3.183 12.740 3.397 1.00 89.62 81 ALA A CA 1
ATOM 631 C C . ALA A 1 81 ? -2.200 13.458 2.469 1.00 89.62 81 ALA A C 1
ATOM 633 O O . ALA A 1 81 ? -1.106 12.966 2.200 1.00 89.62 81 ALA A O 1
ATOM 634 N N . PHE A 1 82 ? -2.582 14.646 2.006 1.00 89.69 82 PHE A N 1
ATOM 635 C CA . PHE A 1 82 ? -1.681 15.550 1.298 1.00 89.69 82 PHE A CA 1
ATOM 636 C C . PHE A 1 82 ? -0.984 16.432 2.329 1.00 89.69 82 PHE A C 1
ATOM 638 O O . PHE A 1 82 ? -1.648 17.112 3.111 1.00 89.69 82 PHE A O 1
ATOM 645 N N . ILE A 1 83 ? 0.345 16.373 2.359 1.00 88.31 83 ILE A N 1
ATOM 646 C CA . ILE A 1 83 ? 1.171 17.126 3.300 1.00 88.31 83 ILE A CA 1
ATOM 647 C C . ILE A 1 83 ? 1.873 18.234 2.520 1.00 88.31 83 ILE A C 1
ATOM 649 O O . ILE A 1 83 ? 2.558 17.961 1.534 1.00 88.31 83 ILE A O 1
ATOM 653 N N . ASP A 1 84 ? 1.709 19.479 2.965 1.00 90.75 84 ASP A N 1
ATOM 654 C CA . ASP A 1 84 ? 2.341 20.632 2.324 1.00 90.75 84 ASP A CA 1
ATOM 655 C C . ASP A 1 84 ? 3.863 20.450 2.241 1.00 90.75 84 ASP A C 1
ATOM 657 O O . ASP A 1 84 ? 4.534 20.136 3.225 1.00 90.75 84 ASP A O 1
ATOM 661 N N . GLY A 1 85 ? 4.411 20.661 1.043 1.00 89.25 85 GLY A N 1
ATOM 662 C CA . GLY A 1 85 ? 5.840 20.508 0.770 1.00 89.25 85 GLY A CA 1
ATOM 663 C C . GLY A 1 85 ? 6.299 19.075 0.478 1.00 89.25 85 GLY A C 1
ATOM 664 O O . GLY A 1 85 ? 7.477 18.893 0.178 1.00 89.25 85 GLY A O 1
ATOM 665 N N . GLN A 1 86 ? 5.411 18.075 0.517 1.00 86.44 86 GLN A N 1
ATOM 666 C CA . GLN A 1 86 ? 5.699 16.733 0.006 1.00 86.44 86 GLN A CA 1
ATOM 667 C C . GLN A 1 86 ? 5.219 16.576 -1.440 1.00 86.44 86 GLN A C 1
ATOM 669 O O . GLN A 1 86 ? 4.147 17.050 -1.809 1.00 86.44 86 GLN A O 1
ATOM 674 N N . GLU A 1 87 ? 6.027 15.903 -2.261 1.00 87.62 87 GLU A N 1
ATOM 675 C CA . GLU A 1 87 ? 5.716 15.644 -3.674 1.00 87.62 87 GLU A CA 1
ATOM 676 C C . GLU A 1 87 ? 4.627 14.573 -3.843 1.00 87.62 87 GLU A C 1
ATOM 678 O O . GLU A 1 87 ? 3.806 14.653 -4.755 1.00 87.62 87 GLU A O 1
ATOM 683 N N . TYR A 1 88 ? 4.589 13.600 -2.930 1.00 86.75 88 TYR A N 1
ATOM 684 C CA . TYR A 1 88 ? 3.656 12.476 -2.948 1.00 86.75 88 TYR A CA 1
ATOM 685 C C . TYR A 1 88 ? 2.784 12.482 -1.686 1.00 86.75 88 TYR A C 1
ATOM 687 O O . TYR A 1 88 ? 3.251 12.912 -0.627 1.00 86.75 88 TYR A O 1
ATOM 695 N N . PRO A 1 89 ? 1.523 12.019 -1.765 1.00 89.19 89 PRO A N 1
ATOM 696 C CA . PRO A 1 89 ? 0.667 11.922 -0.592 1.00 89.19 89 PRO A CA 1
ATOM 697 C C . PRO A 1 89 ? 1.192 10.863 0.380 1.00 89.19 89 PRO A C 1
ATOM 699 O O . PRO A 1 89 ? 1.731 9.835 -0.032 1.00 89.19 89 PRO A O 1
ATOM 702 N N . LYS A 1 90 ? 0.937 11.067 1.674 1.00 91.12 90 LYS A N 1
ATOM 703 C CA . LYS A 1 90 ? 1.055 9.994 2.658 1.00 91.12 90 LYS A CA 1
ATOM 704 C C . LYS A 1 90 ? -0.105 9.031 2.454 1.00 91.12 90 LYS A C 1
ATOM 706 O O . LYS A 1 90 ? -1.264 9.453 2.461 1.00 91.12 90 LYS A O 1
ATOM 711 N N . LEU A 1 91 ? 0.209 7.755 2.277 1.00 92.69 91 LEU A N 1
ATOM 712 C CA . LEU A 1 91 ? -0.765 6.713 1.995 1.00 92.69 91 LEU A CA 1
ATOM 713 C C . LEU A 1 91 ? -0.563 5.552 2.964 1.00 92.69 91 LEU A C 1
ATOM 715 O O . LEU A 1 91 ? 0.548 5.057 3.111 1.00 92.69 91 LEU A O 1
ATOM 719 N N . GLN A 1 92 ? -1.643 5.112 3.602 1.00 95.12 92 GLN A N 1
ATOM 720 C CA . GLN A 1 92 ? -1.627 3.967 4.505 1.00 95.12 92 GLN A CA 1
ATOM 721 C C . GLN A 1 92 ? -2.726 2.976 4.143 1.00 95.12 92 GLN A C 1
ATOM 723 O O . GLN A 1 92 ? -3.858 3.374 3.863 1.00 95.12 92 GLN A O 1
ATOM 728 N N . PHE A 1 93 ? -2.400 1.689 4.196 1.00 94.75 93 PHE A N 1
ATOM 729 C CA . PHE A 1 93 ? -3.358 0.597 4.069 1.00 94.75 93 PHE A CA 1
ATOM 730 C C . PHE A 1 93 ? -3.574 -0.082 5.408 1.00 94.75 93 PHE A C 1
ATOM 732 O O . PHE A 1 93 ? -2.627 -0.305 6.159 1.00 94.75 93 PHE A O 1
ATOM 739 N N . VAL A 1 94 ? -4.823 -0.457 5.662 1.00 95.56 94 VAL A N 1
ATOM 740 C CA . VAL A 1 94 ? -5.192 -1.369 6.740 1.00 95.56 94 VAL A CA 1
ATOM 741 C C . VAL A 1 94 ? -5.839 -2.587 6.110 1.00 95.56 94 VAL A C 1
ATOM 743 O O . VAL A 1 94 ? -6.841 -2.463 5.398 1.00 95.56 94 VAL A O 1
ATOM 746 N N . ASN A 1 95 ? -5.271 -3.763 6.347 1.00 95.88 95 ASN A N 1
ATOM 747 C CA . ASN A 1 95 ? -5.824 -5.010 5.830 1.00 95.88 95 ASN A CA 1
ATOM 748 C C . ASN A 1 95 ? -6.852 -5.628 6.802 1.00 95.88 95 ASN A C 1
ATOM 750 O O . ASN A 1 95 ? -7.114 -5.123 7.898 1.00 95.88 95 ASN A O 1
ATOM 754 N N . LEU A 1 96 ? -7.489 -6.727 6.395 1.00 96.31 96 LEU A N 1
ATOM 755 C CA . LEU A 1 96 ? -8.471 -7.432 7.227 1.00 96.31 96 LEU A CA 1
ATOM 756 C C . LEU A 1 96 ? -7.870 -8.040 8.503 1.00 96.31 96 LEU A C 1
ATOM 758 O O . LEU A 1 96 ? -8.629 -8.296 9.437 1.00 96.31 96 LEU A O 1
ATOM 762 N N . TRP A 1 97 ? -6.550 -8.215 8.570 1.00 94.50 97 TRP A N 1
ATOM 763 C CA . TRP A 1 97 ? -5.825 -8.739 9.730 1.00 94.50 97 TRP A CA 1
ATOM 764 C C . TRP A 1 97 ? -5.370 -7.659 10.712 1.00 94.50 97 TRP A C 1
ATOM 766 O O . TRP A 1 97 ? -4.535 -7.956 11.570 1.00 94.50 97 TRP A O 1
ATOM 776 N N . ASP A 1 98 ? -5.925 -6.447 10.613 1.00 91.69 98 ASP A N 1
ATOM 777 C CA . ASP A 1 98 ? -5.603 -5.310 11.482 1.00 91.69 98 ASP A CA 1
ATOM 778 C C . ASP A 1 98 ? -4.175 -4.785 11.312 1.00 91.69 98 ASP A C 1
ATOM 780 O O . ASP A 1 98 ? -3.680 -4.036 12.147 1.00 91.69 98 ASP A O 1
ATOM 784 N N . GLU A 1 99 ? -3.492 -5.159 10.239 1.00 94.44 99 GLU A N 1
ATOM 785 C CA . GLU A 1 99 ? -2.128 -4.718 9.981 1.00 94.44 99 GLU A CA 1
ATOM 786 C C . GLU A 1 99 ? -2.131 -3.418 9.192 1.00 94.44 99 GLU A C 1
ATOM 788 O O . GLU A 1 99 ? -2.903 -3.245 8.244 1.00 94.44 99 GLU A O 1
ATOM 793 N N . VAL A 1 100 ? -1.247 -2.513 9.597 1.00 95.00 100 VAL A N 1
ATOM 794 C CA . VAL A 1 100 ? -1.096 -1.180 9.028 1.00 95.00 100 VAL A CA 1
ATOM 795 C C . VAL A 1 100 ? 0.200 -1.125 8.234 1.00 95.00 100 VAL A C 1
ATOM 797 O O . VAL A 1 100 ? 1.270 -1.476 8.736 1.00 95.00 100 VAL A O 1
ATOM 800 N N . TYR A 1 101 ? 0.103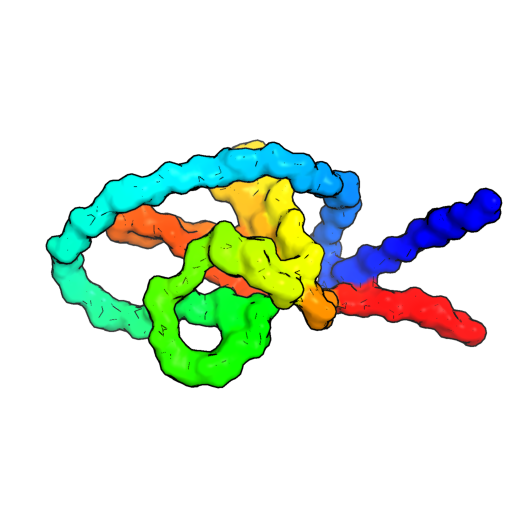 -0.640 7.002 1.00 94.44 101 TYR A N 1
ATOM 801 C CA . TYR A 1 101 ? 1.233 -0.456 6.101 1.00 94.44 101 TYR A CA 1
ATOM 802 C C . TYR A 1 101 ? 1.298 0.993 5.641 1.00 94.44 101 TYR A C 1
ATOM 804 O O . TYR A 1 101 ? 0.304 1.524 5.151 1.00 94.44 101 TYR A O 1
ATOM 812 N N . ASP A 1 102 ? 2.468 1.612 5.763 1.00 94.50 102 ASP A N 1
ATOM 813 C CA . ASP A 1 102 ? 2.781 2.890 5.128 1.00 94.50 102 ASP A CA 1
ATOM 814 C C . ASP A 1 102 ? 3.278 2.645 3.708 1.00 94.50 102 ASP A C 1
ATOM 816 O O . ASP A 1 102 ? 4.053 1.717 3.465 1.00 94.50 102 ASP A O 1
ATOM 820 N N . ILE A 1 103 ? 2.834 3.469 2.767 1.00 93.06 103 ILE A N 1
ATOM 821 C CA . ILE A 1 103 ? 3.231 3.369 1.370 1.00 93.06 103 ILE A CA 1
ATOM 822 C C . ILE A 1 103 ? 4.182 4.505 1.035 1.00 93.06 103 ILE A C 1
ATOM 824 O O . ILE A 1 103 ? 3.806 5.676 0.998 1.00 93.06 103 ILE A O 1
ATOM 828 N N . ILE A 1 104 ? 5.424 4.123 0.756 1.00 90.75 104 ILE A N 1
ATOM 829 C CA . ILE A 1 104 ? 6.510 5.037 0.428 1.00 90.75 104 ILE A CA 1
ATOM 830 C C . ILE A 1 104 ? 6.673 5.055 -1.086 1.00 90.75 104 ILE A C 1
ATOM 832 O O . ILE A 1 104 ? 6.902 4.014 -1.701 1.00 90.75 104 ILE A O 1
ATOM 836 N N . PHE A 1 105 ? 6.578 6.239 -1.682 1.00 89.25 105 PHE A N 1
ATOM 837 C CA . PHE A 1 105 ? 6.766 6.449 -3.113 1.00 89.25 105 PHE A CA 1
ATOM 838 C C . PHE A 1 105 ? 8.211 6.831 -3.421 1.00 89.25 105 PHE A C 1
ATOM 840 O O . PHE A 1 105 ? 8.802 7.650 -2.719 1.00 89.25 105 PHE A O 1
ATOM 847 N N . PHE A 1 106 ? 8.774 6.264 -4.485 1.00 84.06 106 PHE A N 1
ATOM 848 C CA . PHE A 1 106 ? 10.102 6.631 -4.971 1.00 84.06 106 PHE A CA 1
ATOM 849 C C . PHE A 1 106 ? 10.111 6.674 -6.503 1.00 84.06 106 PHE A C 1
ATOM 851 O O . PHE A 1 106 ? 9.651 5.730 -7.154 1.00 84.06 106 PHE A O 1
ATOM 858 N N . PRO A 1 107 ? 10.615 7.766 -7.101 1.00 84.94 107 PRO A N 1
ATOM 859 C CA . PRO A 1 107 ? 10.814 7.839 -8.538 1.00 84.94 107 PRO A CA 1
ATOM 860 C C . PRO A 1 107 ? 12.056 7.032 -8.931 1.00 84.94 107 PRO A C 1
ATOM 862 O O . PRO A 1 107 ? 13.116 7.148 -8.313 1.00 84.94 107 PRO A O 1
ATOM 865 N N . LEU A 1 108 ? 11.942 6.223 -9.980 1.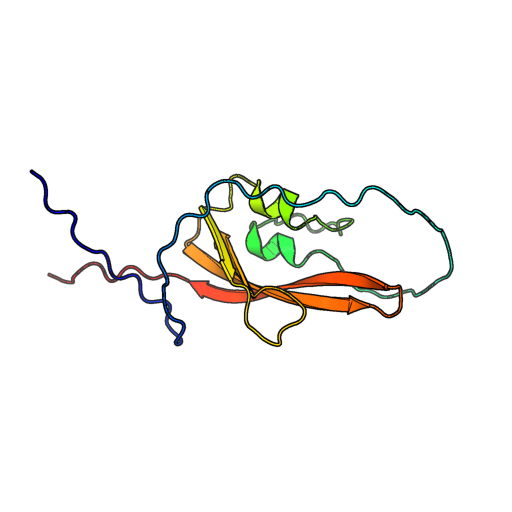00 79.50 108 LEU A N 1
ATOM 866 C CA . LEU A 1 108 ? 13.082 5.551 -10.597 1.00 79.50 108 LEU A CA 1
ATOM 867 C C . LEU A 1 108 ? 13.719 6.440 -11.675 1.00 79.50 108 LEU A C 1
ATOM 869 O O . LEU A 1 108 ? 13.022 7.252 -12.289 1.00 79.50 108 LEU A O 1
ATOM 873 N N . PRO A 1 109 ? 15.014 6.239 -12.000 1.00 79.56 109 PRO A N 1
ATOM 874 C CA . PRO A 1 109 ? 15.678 6.948 -13.101 1.00 79.56 109 PRO A CA 1
ATOM 875 C C . PRO A 1 109 ? 14.980 6.795 -14.460 1.00 79.56 109 PRO A C 1
ATOM 877 O O . PRO A 1 109 ? 15.109 7.660 -15.319 1.00 79.56 109 PRO A O 1
ATOM 880 N N . SER A 1 110 ? 14.206 5.721 -14.642 1.00 78.69 110 SER A N 1
ATOM 881 C CA . SER A 1 110 ? 13.371 5.478 -15.825 1.00 78.69 110 SER A CA 1
ATOM 882 C C . SER A 1 110 ? 12.159 6.413 -15.942 1.00 78.69 110 SER A C 1
ATOM 884 O O . SER A 1 110 ? 11.407 6.314 -16.906 1.00 78.69 110 SER A O 1
ATOM 886 N N . GLY A 1 111 ? 11.921 7.287 -14.959 1.00 78.56 111 GLY A N 1
ATOM 887 C CA . GLY A 1 111 ? 10.732 8.138 -14.882 1.00 78.56 111 GLY A CA 1
ATOM 888 C C . GLY A 1 111 ? 9.486 7.410 -14.371 1.00 78.56 111 GLY A C 1
ATOM 889 O O . GLY A 1 111 ? 8.422 8.016 -14.257 1.00 78.56 111 GLY A O 1
ATOM 890 N N . ARG A 1 112 ? 9.597 6.118 -14.036 1.00 80.25 112 ARG A N 1
ATOM 891 C CA . ARG A 1 112 ? 8.514 5.353 -13.410 1.00 80.25 112 ARG A CA 1
ATOM 892 C C . ARG A 1 112 ? 8.433 5.685 -11.923 1.00 80.25 112 ARG A C 1
ATOM 894 O O . ARG A 1 112 ? 9.453 5.698 -11.238 1.00 80.25 112 ARG A O 1
ATOM 901 N N . LEU A 1 113 ? 7.218 5.877 -11.420 1.00 84.81 113 LEU A N 1
ATOM 902 C CA . LEU A 1 113 ? 6.950 5.946 -9.988 1.00 84.81 113 LEU A CA 1
ATOM 903 C C . LEU A 1 113 ? 6.648 4.542 -9.465 1.00 84.81 113 LEU A C 1
ATOM 905 O O . LEU A 1 113 ? 5.839 3.819 -10.048 1.00 84.81 113 LEU A O 1
ATOM 909 N N . VAL A 1 114 ? 7.289 4.162 -8.369 1.00 87.50 114 VAL A N 1
ATOM 910 C CA . VAL A 1 114 ? 7.057 2.882 -7.695 1.00 87.50 114 VAL A CA 1
ATOM 911 C C . VAL A 1 114 ? 6.767 3.121 -6.219 1.00 87.50 114 VAL A C 1
ATOM 913 O O . VAL A 1 114 ? 7.038 4.196 -5.680 1.00 87.50 114 VAL A O 1
ATOM 916 N N . ALA A 1 115 ? 6.173 2.117 -5.583 1.00 90.25 115 ALA A N 1
ATOM 917 C CA . ALA A 1 115 ? 5.742 2.176 -4.199 1.00 90.25 115 ALA A CA 1
ATOM 918 C C . ALA A 1 115 ? 6.288 0.978 -3.415 1.00 90.25 115 ALA A C 1
ATOM 920 O O . ALA A 1 115 ? 6.375 -0.129 -3.950 1.00 90.25 115 ALA A O 1
ATOM 921 N N . HIS A 1 116 ? 6.633 1.202 -2.149 1.00 90.62 116 HIS A N 1
ATOM 922 C CA . HIS A 1 116 ? 7.042 0.171 -1.200 1.00 90.62 116 HIS A CA 1
ATOM 923 C C . HIS A 1 116 ? 6.105 0.172 -0.003 1.00 90.62 116 HIS A C 1
ATOM 925 O O . HIS A 1 116 ? 5.784 1.230 0.536 1.00 90.62 116 HIS A O 1
ATOM 931 N N . ALA A 1 117 ? 5.702 -1.023 0.413 1.00 91.94 117 ALA A N 1
ATOM 932 C CA . ALA A 1 117 ? 4.911 -1.234 1.610 1.00 91.94 117 ALA A CA 1
ATOM 933 C C . ALA A 1 117 ? 5.827 -1.420 2.821 1.00 91.94 117 ALA A C 1
ATOM 935 O O . ALA A 1 117 ? 6.540 -2.419 2.909 1.00 91.94 117 ALA A O 1
ATOM 936 N N . ASN A 1 118 ? 5.780 -0.483 3.762 1.00 93.00 118 ASN A N 1
ATOM 937 C CA . ASN A 1 118 ? 6.482 -0.571 5.034 1.00 93.00 118 ASN A CA 1
ATOM 938 C C . ASN A 1 118 ? 5.496 -0.965 6.141 1.00 93.00 118 ASN A C 1
ATOM 940 O O . ASN A 1 118 ? 4.532 -0.244 6.399 1.00 93.00 118 ASN A O 1
ATOM 944 N N . PHE A 1 119 ? 5.717 -2.109 6.786 1.00 92.56 119 PHE A N 1
ATOM 945 C CA . PHE A 1 119 ? 4.862 -2.568 7.882 1.00 92.56 119 PHE A CA 1
ATOM 946 C C . PHE A 1 119 ? 5.053 -1.670 9.107 1.00 92.56 119 PHE A C 1
ATOM 948 O O . PHE A 1 119 ? 6.161 -1.566 9.629 1.00 92.56 119 PHE A O 1
ATOM 955 N N . LEU A 1 120 ? 3.975 -1.026 9.556 1.00 90.38 120 LEU A N 1
ATOM 956 C CA . LEU A 1 120 ? 3.994 -0.168 10.741 1.00 90.38 120 LEU A CA 1
ATOM 957 C C . LEU A 1 120 ? 3.636 -0.932 12.012 1.00 90.38 120 LEU A C 1
ATOM 959 O O . LEU A 1 120 ? 4.152 -0.625 13.079 1.00 90.38 120 LEU A O 1
ATOM 963 N N . GLY A 1 121 ? 2.754 -1.924 11.912 1.00 89.25 121 GLY A N 1
ATOM 964 C CA . GLY A 1 121 ? 2.313 -2.681 13.073 1.00 89.25 121 GLY A CA 1
ATOM 965 C C . GLY A 1 121 ? 0.916 -3.247 12.906 1.00 89.25 121 GLY A C 1
ATOM 966 O O . GLY A 1 121 ? 0.338 -3.245 11.819 1.00 89.25 121 GLY A O 1
ATOM 967 N N . LYS A 1 122 ? 0.368 -3.739 14.014 1.00 90.38 122 LYS A N 1
ATOM 968 C CA . LYS A 1 122 ? -0.966 -4.328 14.073 1.00 90.38 122 LYS A CA 1
ATOM 969 C C . LYS A 1 122 ? -1.809 -3.582 15.094 1.00 90.38 122 LYS A C 1
ATOM 971 O O . LYS A 1 122 ? -1.371 -3.380 16.224 1.00 90.38 122 LYS A O 1
ATOM 976 N N . ILE A 1 123 ? -3.015 -3.193 14.701 1.00 85.25 123 ILE A N 1
ATOM 977 C CA . ILE A 1 123 ? -3.994 -2.595 15.601 1.00 85.25 123 ILE A CA 1
ATOM 978 C C . ILE A 1 123 ? -4.336 -3.650 16.650 1.00 85.25 123 ILE A C 1
ATOM 980 O O . ILE A 1 123 ? -4.811 -4.743 16.334 1.00 85.25 123 ILE A O 1
ATOM 984 N N . THR A 1 124 ? -4.068 -3.327 17.911 1.00 78.69 124 THR A N 1
ATOM 985 C CA . THR A 1 124 ? -4.495 -4.147 19.039 1.00 78.69 124 THR A CA 1
ATOM 986 C C . THR A 1 124 ? -5.662 -3.456 19.719 1.00 78.69 124 THR A C 1
ATOM 988 O O . THR A 1 124 ? -5.605 -2.285 20.092 1.00 78.69 124 THR A O 1
ATOM 991 N N . TYR A 1 125 ? -6.765 -4.181 19.853 1.00 71.88 125 TYR A N 1
ATOM 992 C CA . TYR A 1 125 ? -7.894 -3.712 20.636 1.00 71.88 125 TYR A CA 1
ATOM 993 C C . TYR A 1 125 ? -7.611 -4.059 22.094 1.00 71.88 125 TYR A C 1
ATOM 995 O O . TYR A 1 125 ? -7.564 -5.238 22.459 1.00 71.88 125 TYR A O 1
ATOM 1003 N N . LEU A 1 126 ? -7.412 -3.039 22.928 1.00 61.94 126 LEU A N 1
ATOM 1004 C CA . LEU A 1 126 ? -7.460 -3.209 24.373 1.00 61.94 126 LEU A CA 1
ATOM 1005 C C . LEU A 1 126 ? -8.917 -3.494 24.738 1.00 61.94 126 LEU A C 1
ATOM 1007 O O . LEU A 1 126 ? -9.706 -2.586 24.970 1.00 61.94 126 LEU A O 1
ATOM 1011 N N . LEU A 1 127 ? -9.293 -4.772 24.721 1.00 59.69 127 LEU A N 1
ATOM 1012 C CA . LEU A 1 127 ? -10.517 -5.201 25.379 1.00 59.69 127 LEU A CA 1
ATOM 1013 C C . LEU A 1 127 ? -10.301 -4.943 26.870 1.00 59.69 127 LEU A C 1
ATOM 1015 O O . LEU A 1 127 ? -9.380 -5.526 27.453 1.00 59.69 127 LEU A O 1
ATOM 1019 N N . ASP A 1 128 ? -11.096 -4.033 27.437 1.00 52.31 128 ASP A N 1
ATOM 1020 C CA . ASP A 1 128 ? -11.098 -3.707 28.861 1.00 52.31 128 ASP A CA 1
ATOM 1021 C C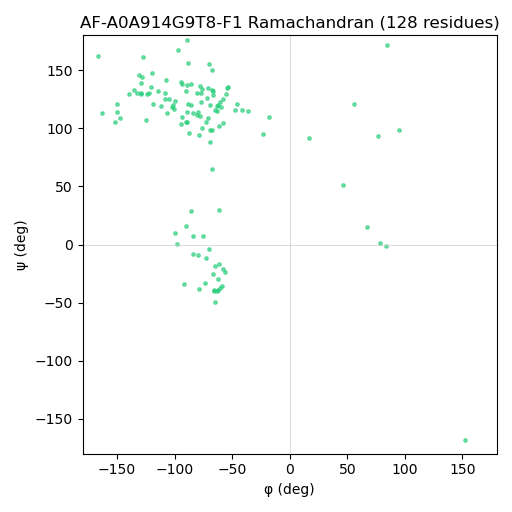 . ASP A 1 128 ? -10.982 -5.003 29.669 1.00 52.31 128 ASP A C 1
ATOM 1023 O O . ASP A 1 128 ? -11.823 -5.905 29.579 1.00 52.31 128 ASP A O 1
ATOM 1027 N N . ARG A 1 129 ? -9.870 -5.139 30.401 1.00 51.16 129 ARG A N 1
ATOM 1028 C CA . ARG A 1 129 ? -9.710 -6.247 31.340 1.00 51.16 129 ARG A CA 1
ATOM 1029 C C . ARG A 1 129 ? -10.746 -6.036 32.451 1.00 51.16 129 ARG A C 1
ATOM 1031 O O . ARG A 1 129 ? -10.779 -4.932 32.991 1.00 51.16 129 ARG A O 1
ATOM 1038 N N . PRO A 1 130 ? -11.562 -7.051 32.781 1.00 56.50 130 PRO A N 1
ATOM 1039 C CA . PRO A 1 130 ? -12.515 -6.955 33.882 1.00 56.50 130 PRO A CA 1
ATOM 1040 C C . PRO A 1 130 ? -11.826 -6.719 35.231 1.00 56.50 130 PRO A C 1
ATOM 1042 O O . PRO A 1 130 ? -10.655 -7.147 35.391 1.00 56.50 130 PRO A O 1
#

Radius of gyration: 17.85 Å; Cα contacts (8 Å, |Δi|>4): 146; chains: 1; bounding box: 50×38×59 Å

Nearest PDB structures (foldseek):
  6q0r-assembly1_A  TM=7.062E-01  e=3.082E-01  Homo sapiens
  8u17-assembly2_E  TM=6.906E-01  e=3.082E-01  Homo sapiens
  8tl6-assembly1_A  TM=6.366E-01  e=2.905E-01  Homo sapiens
  8u17-assembly1_B  TM=7.003E-01  e=7.975E-01  Homo sapiens
  9djt-assembly1_B  TM=6.283E-01  e=1.445E+00  Homo sapiens

Sequence (130 aa):
MADVEEICAVVEEESFLVNKTIEKCDILSSENAGTEDGDINDDYTYDCWKCILHDDDPNPSTGRSINEIAADYRIRGMFMAFIDGQEYPKLQFVNLWDEVYDIIFFPLPSGRLVAHANFLGKITYLLDRP